Protein AF-F3GLL0-F1 (afdb_monomer)

Structure (mmCIF, N/CA/C/O backbone):
data_AF-F3GLL0-F1
#
_entry.id   AF-F3GLL0-F1
#
loop_
_atom_site.group_PDB
_atom_site.id
_atom_site.type_symbol
_atom_site.label_atom_id
_atom_site.label_alt_id
_atom_site.label_comp_id
_atom_site.label_asym_id
_atom_site.label_entity_id
_atom_site.label_seq_id
_atom_site.pdbx_PDB_ins_code
_atom_site.Cartn_x
_atom_site.Cartn_y
_atom_site.Cartn_z
_atom_site.occupancy
_atom_site.B_iso_or_equiv
_atom_site.auth_seq_id
_atom_site.auth_comp_id
_atom_site.auth_asym_id
_atom_site.auth_atom_id
_atom_site.pdbx_PDB_model_num
ATOM 1 N N . SER A 1 1 ? 8.163 -0.106 11.223 1.00 57.72 1 SER A N 1
ATOM 2 C CA . SER A 1 1 ? 9.362 -0.891 11.585 1.00 57.72 1 SER A CA 1
ATOM 3 C C . SER A 1 1 ? 9.852 -1.603 10.341 1.00 57.72 1 SER A C 1
ATOM 5 O O . SER A 1 1 ? 9.006 -2.044 9.570 1.00 57.72 1 SER A O 1
ATOM 7 N N . ASN A 1 2 ? 11.165 -1.677 10.124 1.00 62.41 2 ASN A N 1
ATOM 8 C CA . ASN A 1 2 ? 11.743 -2.373 8.966 1.00 62.41 2 ASN A CA 1
ATOM 9 C C . ASN A 1 2 ? 11.983 -3.863 9.236 1.00 62.41 2 ASN A C 1
ATOM 11 O O . ASN A 1 2 ? 12.441 -4.562 8.347 1.00 62.41 2 ASN A O 1
ATOM 15 N N . GLU A 1 3 ? 11.642 -4.343 10.434 1.00 67.06 3 GLU A N 1
ATOM 16 C CA . GLU A 1 3 ? 11.934 -5.705 10.877 1.00 67.06 3 GLU A CA 1
ATOM 17 C C . GLU A 1 3 ? 10.709 -6.362 11.536 1.00 67.06 3 GLU A C 1
ATOM 19 O O . GLU A 1 3 ? 9.821 -5.690 12.092 1.00 67.06 3 GLU A O 1
ATOM 24 N N . GLY A 1 4 ? 10.667 -7.696 11.466 1.00 79.31 4 GLY A N 1
ATOM 25 C CA . GLY A 1 4 ? 9.673 -8.550 12.114 1.00 79.31 4 GLY A CA 1
ATOM 26 C C . GLY A 1 4 ? 8.225 -8.231 11.724 1.00 79.31 4 GLY A C 1
ATOM 27 O O . GLY A 1 4 ? 7.906 -7.921 10.576 1.00 79.31 4 GLY A O 1
ATOM 28 N N . ARG A 1 5 ? 7.311 -8.267 12.705 1.00 83.50 5 ARG A N 1
ATOM 29 C CA . ARG A 1 5 ? 5.864 -8.058 12.473 1.00 83.50 5 ARG A CA 1
ATOM 30 C C . ARG A 1 5 ? 5.537 -6.714 11.815 1.00 83.50 5 ARG A C 1
ATOM 32 O O . ARG A 1 5 ? 4.597 -6.625 11.029 1.00 83.50 5 ARG A O 1
ATOM 39 N N . GLY A 1 6 ? 6.309 -5.670 12.115 1.00 83.56 6 GLY A N 1
ATOM 40 C CA . GLY A 1 6 ? 6.075 -4.349 11.534 1.00 83.56 6 GLY A CA 1
ATOM 41 C C . GLY A 1 6 ? 6.445 -4.271 10.051 1.00 83.56 6 GLY A C 1
ATOM 42 O O . GLY A 1 6 ? 5.805 -3.521 9.315 1.00 83.56 6 GLY A O 1
ATOM 43 N N . TYR A 1 7 ? 7.412 -5.076 9.601 1.00 81.56 7 TYR A N 1
ATOM 44 C CA . TYR A 1 7 ? 7.740 -5.190 8.182 1.00 81.56 7 TYR A CA 1
ATOM 45 C C . TYR A 1 7 ? 6.614 -5.884 7.406 1.00 81.56 7 TYR A C 1
ATOM 47 O O . TYR A 1 7 ? 6.174 -5.382 6.371 1.00 81.56 7 TYR A O 1
ATOM 55 N N . VAL A 1 8 ? 6.071 -6.980 7.950 1.00 86.31 8 VAL A N 1
ATOM 56 C CA . VAL A 1 8 ? 4.912 -7.682 7.367 1.00 86.31 8 VAL A CA 1
ATOM 57 C C . VAL A 1 8 ? 3.724 -6.735 7.197 1.00 86.31 8 VAL A C 1
ATOM 59 O O . VAL A 1 8 ? 3.159 -6.650 6.107 1.00 86.31 8 VAL A O 1
ATOM 62 N N . LEU A 1 9 ? 3.389 -5.967 8.239 1.00 87.81 9 LEU A N 1
ATOM 63 C CA . LEU A 1 9 ? 2.293 -4.999 8.179 1.00 87.81 9 LEU A CA 1
ATOM 64 C C . LEU A 1 9 ? 2.519 -3.961 7.071 1.00 87.81 9 LEU A C 1
ATOM 66 O O . LEU A 1 9 ? 1.627 -3.712 6.261 1.00 87.81 9 LEU A O 1
ATOM 70 N N . ARG A 1 10 ? 3.733 -3.406 6.976 1.00 88.88 10 ARG A N 1
ATOM 71 C CA . ARG A 1 10 ? 4.081 -2.438 5.931 1.00 88.88 10 ARG A CA 1
ATOM 72 C C . ARG A 1 10 ? 3.939 -3.021 4.523 1.00 88.88 10 ARG A C 1
ATOM 74 O O . ARG A 1 10 ? 3.447 -2.318 3.642 1.00 88.88 10 ARG A O 1
ATOM 81 N N . ARG A 1 11 ? 4.326 -4.282 4.296 1.00 89.62 11 ARG A N 1
ATOM 82 C CA . ARG A 1 11 ? 4.152 -4.946 2.990 1.00 89.62 11 ARG A CA 1
ATOM 83 C C . ARG A 1 11 ? 2.683 -5.014 2.579 1.00 89.62 11 ARG A C 1
ATOM 85 O O . ARG A 1 11 ? 2.347 -4.644 1.456 1.00 89.62 11 ARG A O 1
ATOM 92 N N . ILE A 1 12 ? 1.807 -5.410 3.503 1.00 90.69 12 ILE A N 1
ATOM 93 C CA . ILE A 1 12 ? 0.358 -5.489 3.261 1.00 90.69 12 ILE A CA 1
ATOM 94 C C . ILE A 1 12 ? -0.207 -4.103 2.927 1.00 90.69 12 ILE A C 1
ATOM 96 O O . ILE A 1 12 ? -0.904 -3.958 1.921 1.00 90.69 12 ILE A O 1
ATOM 100 N N . ILE A 1 13 ? 0.151 -3.078 3.710 1.00 91.44 13 ILE A N 1
ATOM 101 C CA . ILE A 1 13 ? -0.287 -1.692 3.479 1.00 91.44 13 ILE A CA 1
ATOM 102 C C . ILE A 1 13 ? 0.148 -1.214 2.089 1.00 91.44 13 ILE A C 1
ATOM 104 O O . ILE A 1 13 ? -0.675 -0.726 1.317 1.00 91.44 13 ILE A O 1
ATOM 108 N N . ARG A 1 14 ? 1.426 -1.389 1.727 1.00 91.38 14 ARG A N 1
ATOM 109 C CA . ARG A 1 14 ? 1.959 -0.933 0.431 1.00 91.38 14 ARG A CA 1
ATOM 110 C C . ARG A 1 14 ? 1.315 -1.656 -0.751 1.00 91.38 14 ARG A C 1
ATOM 112 O O . ARG A 1 14 ? 1.023 -1.015 -1.761 1.00 91.38 14 ARG A O 1
ATOM 119 N N . ARG A 1 15 ? 1.019 -2.955 -0.622 1.00 91.50 15 ARG A N 1
ATOM 120 C CA . ARG A 1 15 ? 0.250 -3.703 -1.632 1.00 91.50 15 ARG A CA 1
ATOM 121 C C . ARG A 1 15 ? -1.162 -3.148 -1.786 1.00 91.50 15 ARG A C 1
ATOM 123 O O . ARG A 1 15 ? -1.573 -2.886 -2.915 1.00 91.50 15 ARG A O 1
ATOM 130 N N . ALA A 1 16 ? -1.870 -2.897 -0.685 1.00 91.75 16 ALA A N 1
ATOM 131 C CA . ALA A 1 16 ? -3.196 -2.282 -0.728 1.00 91.75 16 ALA A CA 1
ATOM 132 C C . ALA A 1 16 ? -3.163 -0.899 -1.406 1.00 91.75 16 ALA A C 1
ATOM 134 O O . ALA A 1 16 ? -3.950 -0.646 -2.319 1.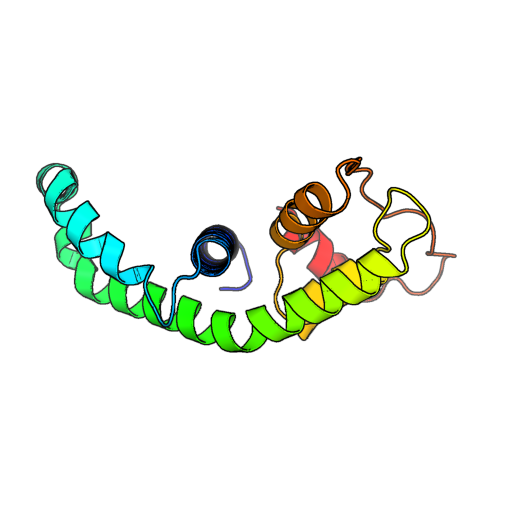00 91.75 16 ALA A O 1
ATOM 135 N N . CYS A 1 17 ? -2.191 -0.053 -1.048 1.00 90.88 17 CYS A N 1
ATOM 136 C CA . CYS A 1 17 ? -1.985 1.265 -1.660 1.00 90.88 17 CYS A CA 1
ATOM 137 C C . CYS A 1 17 ? -1.755 1.162 -3.175 1.00 90.88 17 CYS A C 1
ATOM 139 O O . CYS A 1 17 ? -2.385 1.876 -3.955 1.00 90.88 17 CYS A O 1
ATOM 141 N N . ARG A 1 18 ? -0.904 0.225 -3.614 1.00 89.0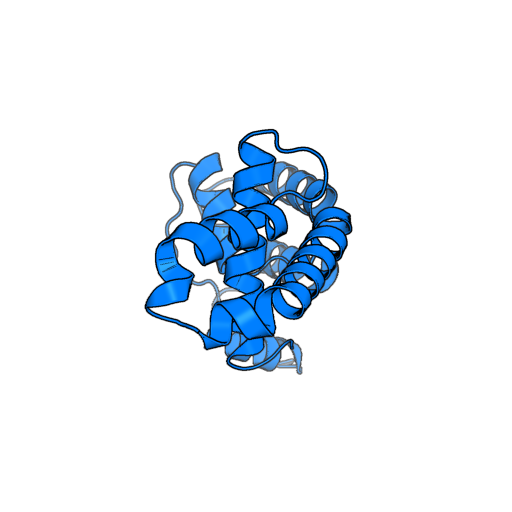6 18 ARG A N 1
ATOM 142 C CA . ARG A 1 18 ? -0.656 -0.034 -5.038 1.00 89.06 18 ARG A CA 1
ATOM 143 C C . ARG A 1 18 ? -1.921 -0.479 -5.772 1.00 89.06 18 ARG A C 1
ATOM 145 O O . ARG A 1 18 ? -2.160 -0.035 -6.892 1.00 89.06 18 ARG A O 1
ATOM 152 N N . HIS A 1 19 ? -2.731 -1.347 -5.168 1.00 90.56 19 HIS A N 1
ATOM 153 C CA . HIS A 1 19 ? -3.997 -1.765 -5.772 1.00 90.56 19 HIS A CA 1
ATOM 154 C C . HIS A 1 19 ? -4.986 -0.604 -5.896 1.00 90.56 19 HIS A C 1
ATOM 156 O O . HIS A 1 19 ? -5.605 -0.465 -6.949 1.00 90.56 19 HIS A O 1
ATOM 162 N N . GLY A 1 20 ? -5.091 0.264 -4.888 1.00 90.25 20 GLY A N 1
ATOM 163 C CA . GLY A 1 20 ? -5.914 1.469 -4.998 1.00 90.25 20 GLY A CA 1
ATOM 164 C C . GLY A 1 20 ? -5.418 2.424 -6.081 1.00 90.25 20 GLY A C 1
ATOM 165 O O . GLY A 1 20 ? -6.218 2.887 -6.890 1.00 90.25 20 GLY A O 1
ATOM 166 N N . ASN A 1 21 ? -4.103 2.648 -6.177 1.00 87.31 21 ASN A N 1
ATOM 167 C CA . ASN A 1 21 ? -3.518 3.454 -7.251 1.00 87.31 21 ASN A CA 1
ATOM 168 C C . ASN A 1 21 ? -3.853 2.885 -8.642 1.00 87.31 21 ASN A C 1
ATOM 170 O O . ASN A 1 21 ? -4.299 3.628 -9.514 1.00 87.31 21 ASN A O 1
ATOM 174 N N . LYS A 1 22 ? -3.757 1.561 -8.821 1.00 86.69 22 LYS A N 1
ATOM 175 C CA . LYS A 1 22 ? -4.166 0.873 -10.057 1.00 86.69 22 LYS A CA 1
ATOM 176 C C . LYS A 1 22 ? -5.649 1.083 -10.399 1.00 86.69 22 LYS A C 1
ATOM 178 O O . LYS A 1 22 ? -5.996 1.142 -11.574 1.00 86.69 22 LYS A O 1
ATOM 183 N N . LEU A 1 23 ? -6.517 1.193 -9.394 1.00 90.50 23 LEU A N 1
ATOM 184 C CA . LEU A 1 23 ? -7.946 1.488 -9.567 1.00 90.50 23 LEU A CA 1
ATOM 185 C C . LEU A 1 23 ? -8.233 2.982 -9.808 1.00 90.50 23 LEU A C 1
ATOM 187 O O . LEU A 1 23 ? -9.390 3.358 -9.982 1.00 90.50 23 LEU A O 1
ATOM 191 N N . GLY A 1 24 ? -7.207 3.837 -9.828 1.00 87.19 24 GLY A N 1
ATOM 192 C CA . GLY A 1 24 ? -7.348 5.278 -10.027 1.00 87.19 24 GLY A CA 1
ATOM 193 C C . GLY A 1 24 ? -7.674 6.061 -8.753 1.00 87.19 24 GLY A C 1
ATOM 194 O O . GLY A 1 24 ? -8.127 7.203 -8.850 1.00 87.19 24 GLY A O 1
ATOM 195 N N . ALA A 1 25 ? -7.456 5.480 -7.566 1.00 87.50 25 ALA A N 1
ATOM 196 C CA . ALA A 1 25 ? -7.615 6.199 -6.306 1.00 87.50 25 ALA A CA 1
ATOM 197 C C . ALA A 1 25 ? -6.664 7.407 -6.249 1.00 87.50 25 ALA A C 1
ATOM 199 O O . ALA A 1 25 ? -5.482 7.308 -6.588 1.00 87.50 25 ALA A O 1
ATOM 200 N N . LYS A 1 26 ? -7.195 8.555 -5.817 1.00 81.06 26 LYS A N 1
ATOM 201 C CA . LYS A 1 26 ? -6.451 9.810 -5.672 1.00 81.06 26 LYS A CA 1
ATOM 202 C C . LYS A 1 26 ? -6.396 10.209 -4.204 1.00 81.06 26 LYS A C 1
ATOM 204 O O . LYS A 1 26 ? -7.424 10.218 -3.533 1.00 81.06 26 LYS A O 1
ATOM 209 N N . GLY A 1 27 ? -5.212 10.608 -3.746 1.00 83.56 27 GLY A N 1
ATOM 210 C CA . GLY A 1 27 ? -4.981 10.941 -2.342 1.00 83.56 27 GLY A CA 1
ATOM 211 C C . GLY A 1 27 ? -5.051 9.718 -1.424 1.00 83.56 27 GLY A C 1
ATOM 212 O O . GLY A 1 27 ? -5.057 8.580 -1.889 1.00 83.56 27 GLY A O 1
ATOM 213 N N . SER A 1 28 ? -5.083 9.973 -0.117 1.00 90.12 28 SER A N 1
ATOM 214 C CA . SER A 1 28 ? -5.105 8.929 0.909 1.00 90.12 28 SER A CA 1
ATOM 215 C C . SER A 1 28 ? -6.511 8.336 1.047 1.00 90.12 28 SER A C 1
ATOM 217 O O . SER A 1 28 ? -7.456 9.043 1.412 1.00 90.12 28 SER A O 1
ATOM 219 N N . PHE A 1 29 ? -6.654 7.045 0.765 1.00 92.31 29 PHE A N 1
ATOM 220 C CA . PHE A 1 29 ? -7.930 6.327 0.779 1.00 92.31 29 PHE A CA 1
ATOM 221 C C . PHE A 1 29 ? -7.926 5.160 1.769 1.00 92.31 29 PHE A C 1
ATOM 223 O O . PHE A 1 29 ? -8.976 4.814 2.310 1.00 92.31 29 PHE A O 1
ATOM 230 N N . PHE A 1 30 ? -6.769 4.546 2.027 1.00 92.75 30 PHE A N 1
ATOM 231 C CA . PHE A 1 30 ? -6.712 3.264 2.724 1.00 92.75 30 PHE A CA 1
ATOM 232 C C . PHE A 1 30 ? -7.184 3.373 4.177 1.00 92.75 30 PHE A C 1
ATOM 234 O O . PHE A 1 30 ? -7.919 2.513 4.662 1.00 92.75 30 PHE A O 1
ATOM 241 N N . TYR A 1 31 ? -6.846 4.475 4.852 1.00 94.38 31 TYR A N 1
ATOM 242 C CA . TYR A 1 31 ? -7.294 4.724 6.224 1.00 94.38 31 TYR A CA 1
ATOM 243 C C . TYR A 1 31 ? -8.823 4.872 6.352 1.00 94.38 31 TYR A C 1
ATOM 245 O O . TYR A 1 31 ? -9.369 4.606 7.417 1.00 94.38 31 TYR A O 1
ATOM 253 N N . GLN A 1 32 ? -9.531 5.254 5.282 1.00 92.69 32 GLN A N 1
ATOM 254 C CA . GLN A 1 32 ? -10.985 5.465 5.319 1.00 92.69 32 GLN A CA 1
ATOM 255 C C . GLN A 1 32 ? -11.753 4.144 5.484 1.00 92.69 32 GLN A C 1
ATOM 257 O O . GLN A 1 32 ? -12.872 4.132 5.993 1.00 92.69 32 GLN A O 1
ATOM 262 N N . ILE A 1 33 ? -11.134 3.019 5.110 1.00 93.19 33 ILE A N 1
ATOM 263 C CA . ILE A 1 33 ? -11.709 1.676 5.266 1.00 93.19 33 ILE A CA 1
ATOM 264 C C . ILE A 1 33 ? -11.837 1.298 6.749 1.00 93.19 33 ILE A C 1
ATOM 266 O O . ILE A 1 33 ? -12.715 0.513 7.103 1.00 93.19 33 ILE A O 1
ATOM 270 N N . VAL A 1 34 ? -11.013 1.875 7.633 1.00 95.31 34 VAL A N 1
ATOM 271 C CA . VAL A 1 34 ? -11.029 1.558 9.070 1.00 95.31 34 VAL A CA 1
ATOM 272 C C . VAL A 1 34 ? -12.393 1.860 9.684 1.00 95.31 34 VAL A C 1
ATOM 274 O O . VAL A 1 34 ? -12.896 1.047 10.452 1.00 95.31 34 VAL A O 1
ATOM 277 N N . ALA A 1 35 ? -13.032 2.968 9.301 1.00 95.06 35 ALA A N 1
ATOM 278 C CA . ALA A 1 35 ? -14.357 3.320 9.802 1.00 95.06 35 ALA A CA 1
ATOM 279 C C . ALA A 1 35 ? -15.420 2.274 9.418 1.00 95.06 35 ALA A C 1
ATOM 281 O O . ALA A 1 35 ? -16.224 1.874 10.258 1.00 95.06 35 ALA A O 1
ATOM 282 N N . ALA A 1 36 ? -15.392 1.782 8.174 1.00 95.69 36 ALA A N 1
ATOM 283 C CA . ALA A 1 36 ? -16.292 0.718 7.726 1.00 95.69 36 ALA A CA 1
ATOM 284 C C . ALA A 1 36 ? -16.007 -0.610 8.448 1.00 95.69 36 ALA A C 1
ATOM 286 O O . ALA A 1 36 ? -16.934 -1.306 8.856 1.00 95.69 36 ALA A O 1
ATOM 287 N N . LEU A 1 37 ? -14.728 -0.933 8.664 1.00 95.19 37 LEU A N 1
ATOM 288 C CA . LEU A 1 37 ? -14.314 -2.127 9.399 1.00 95.19 37 LEU A CA 1
ATOM 289 C C . LEU A 1 37 ? -14.783 -2.090 10.861 1.00 95.19 37 LEU A C 1
ATOM 291 O O . LEU A 1 37 ? -15.279 -3.088 11.374 1.00 95.19 37 LEU A O 1
ATOM 295 N N . VAL A 1 38 ? -14.656 -0.938 11.522 1.00 96.56 38 VAL A N 1
ATOM 296 C CA . VAL A 1 38 ? -15.148 -0.716 12.889 1.00 96.56 38 VAL A CA 1
ATOM 297 C C . VAL A 1 38 ? -16.666 -0.862 12.956 1.00 96.56 38 VAL A C 1
ATOM 299 O O . VAL A 1 38 ? -17.167 -1.476 13.894 1.00 96.56 38 VAL A O 1
ATOM 302 N N . ALA A 1 39 ? -17.397 -0.335 11.972 1.00 96.62 39 ALA A N 1
ATOM 303 C CA . ALA A 1 39 ? -18.853 -0.437 11.942 1.00 96.62 39 ALA A CA 1
ATOM 304 C C . ALA A 1 39 ? -19.332 -1.895 11.837 1.00 96.62 39 ALA A C 1
ATOM 306 O O . ALA A 1 39 ? -20.279 -2.274 12.521 1.00 96.62 39 ALA A O 1
ATOM 307 N N . GLU A 1 40 ? -18.653 -2.709 11.027 1.00 97.19 40 GLU A N 1
ATOM 308 C CA . GLU A 1 40 ? -19.022 -4.111 10.805 1.00 97.19 40 GLU A CA 1
ATOM 309 C C . GLU A 1 40 ? -18.537 -5.037 11.932 1.00 97.19 40 GLU A C 1
ATOM 311 O O . GLU A 1 40 ? -19.248 -5.944 12.359 1.00 97.19 40 GLU A O 1
ATOM 316 N N . MET A 1 41 ? -17.316 -4.820 12.434 1.00 95.75 41 MET A N 1
ATOM 317 C CA . MET A 1 41 ? -16.631 -5.771 13.320 1.00 95.75 41 MET A CA 1
ATOM 318 C C . MET A 1 41 ? -16.438 -5.274 14.758 1.00 95.75 41 MET A C 1
ATOM 320 O O . MET A 1 41 ? -16.029 -6.050 15.621 1.00 95.75 41 MET A O 1
ATOM 324 N N . GLY A 1 42 ? -16.727 -4.006 15.057 1.00 94.75 42 GLY A N 1
ATOM 325 C CA . GLY A 1 42 ? -16.400 -3.386 16.346 1.00 94.75 42 GLY A CA 1
ATOM 326 C C . GLY A 1 42 ? -17.093 -4.017 17.556 1.00 94.75 42 GLY A C 1
ATOM 327 O O . GLY A 1 42 ? -16.558 -3.960 18.661 1.00 94.75 42 GLY A O 1
ATOM 328 N N . SER A 1 43 ? -18.242 -4.670 17.360 1.00 95.00 43 SER A N 1
ATOM 329 C CA . SER A 1 43 ? -18.933 -5.419 18.417 1.00 95.00 43 SER A CA 1
ATOM 330 C C . SER A 1 43 ? -18.158 -6.665 18.859 1.00 95.00 43 SER A C 1
ATOM 332 O O . SER A 1 43 ? -18.131 -6.978 20.048 1.00 95.00 43 SER A O 1
ATOM 334 N N . ALA A 1 44 ? -17.508 -7.352 17.916 1.00 97.25 44 ALA A N 1
ATOM 335 C CA . ALA A 1 44 ? -16.690 -8.534 18.174 1.00 97.25 44 ALA A CA 1
ATOM 336 C C . ALA A 1 44 ? -15.257 -8.180 18.606 1.00 97.25 44 ALA A C 1
ATOM 338 O O . ALA A 1 44 ? -14.626 -8.971 19.303 1.00 97.25 44 ALA A O 1
ATOM 339 N N . PHE A 1 45 ? -14.764 -6.995 18.225 1.00 95.31 45 PHE A N 1
ATOM 340 C CA . PHE A 1 45 ? -13.403 -6.526 18.506 1.00 95.31 45 PHE A CA 1
ATOM 341 C C . PHE A 1 45 ? -13.413 -5.111 19.120 1.00 95.31 45 PHE A C 1
ATOM 343 O O . PHE A 1 45 ? -13.127 -4.129 18.426 1.00 95.31 45 PHE A O 1
ATOM 350 N N . PRO A 1 46 ? -13.740 -4.956 20.417 1.00 95.12 46 PRO A N 1
ATOM 351 C CA . PRO A 1 46 ? -13.808 -3.647 21.077 1.00 95.12 46 PRO A CA 1
ATOM 352 C C . PRO A 1 46 ? -12.488 -2.861 21.052 1.00 95.12 46 PRO A C 1
ATOM 354 O O . PRO A 1 46 ? -12.488 -1.628 21.035 1.00 95.12 46 PRO A O 1
ATOM 357 N N . GLU A 1 47 ? -11.351 -3.554 21.027 1.00 95.00 47 GLU A N 1
ATOM 358 C CA . GLU A 1 47 ? -10.020 -2.964 20.897 1.00 95.00 47 GLU A CA 1
ATOM 359 C C . GLU A 1 47 ? -9.834 -2.227 19.565 1.00 95.00 47 GLU A C 1
ATOM 361 O O . GLU A 1 47 ? -9.142 -1.207 19.524 1.00 95.00 47 GLU A O 1
ATOM 366 N N . LEU A 1 48 ? -10.497 -2.684 18.496 1.00 94.00 48 LEU A N 1
ATOM 367 C CA . LEU A 1 48 ? -10.477 -2.021 17.195 1.00 94.00 48 LEU A CA 1
ATOM 368 C C . LEU A 1 48 ? -11.141 -0.643 17.287 1.00 94.00 48 LEU A C 1
ATOM 370 O O . LEU A 1 48 ? -10.610 0.333 16.760 1.00 94.00 48 LEU A O 1
ATOM 374 N N . VAL A 1 49 ? -12.258 -0.554 18.015 1.00 96.12 49 VAL A N 1
ATOM 375 C CA . VAL A 1 49 ? -12.976 0.705 18.260 1.00 96.12 49 VAL A CA 1
ATOM 376 C C . VAL A 1 49 ? -12.108 1.663 19.076 1.00 96.12 49 VAL A C 1
ATOM 378 O O . VAL A 1 49 ? -11.946 2.827 18.717 1.00 96.12 49 VAL A O 1
ATOM 381 N N . GLN A 1 50 ? -11.485 1.166 20.148 1.00 96.75 50 GLN A N 1
ATOM 382 C CA . GLN A 1 50 ? -10.627 1.975 21.022 1.00 96.75 50 GLN A CA 1
ATOM 383 C C . GLN A 1 50 ? -9.385 2.513 20.298 1.00 96.75 50 GLN A C 1
ATOM 385 O O . GLN A 1 50 ? -8.922 3.615 20.592 1.00 96.75 50 GLN A O 1
ATOM 390 N N . GLN A 1 51 ? -8.837 1.740 19.358 1.00 96.75 51 GLN A N 1
ATOM 391 C CA . GLN A 1 51 ? -7.617 2.085 18.628 1.00 96.75 51 GLN A CA 1
ATOM 392 C C . GLN A 1 51 ? -7.875 2.724 17.258 1.00 96.75 51 GLN A C 1
ATOM 394 O O . GLN A 1 51 ? -6.906 3.076 16.583 1.00 96.75 51 GLN A O 1
ATOM 399 N N . GLN A 1 52 ? -9.132 2.932 16.850 1.00 96.31 52 GLN A N 1
ATOM 400 C CA . GLN A 1 52 ? -9.496 3.432 15.519 1.00 96.31 52 GLN A CA 1
ATOM 401 C C . GLN A 1 52 ? -8.676 4.664 15.112 1.00 96.31 52 GLN A C 1
ATOM 403 O O . GLN A 1 52 ? -7.959 4.629 14.114 1.00 96.31 52 GLN A O 1
ATOM 408 N N . SER A 1 53 ? -8.689 5.720 15.931 1.00 96.75 53 SER A N 1
ATOM 409 C CA . SER A 1 53 ? -7.970 6.969 15.641 1.00 96.75 53 SER A CA 1
ATOM 410 C C . SER A 1 53 ? -6.453 6.782 15.529 1.00 96.75 53 SER A C 1
ATO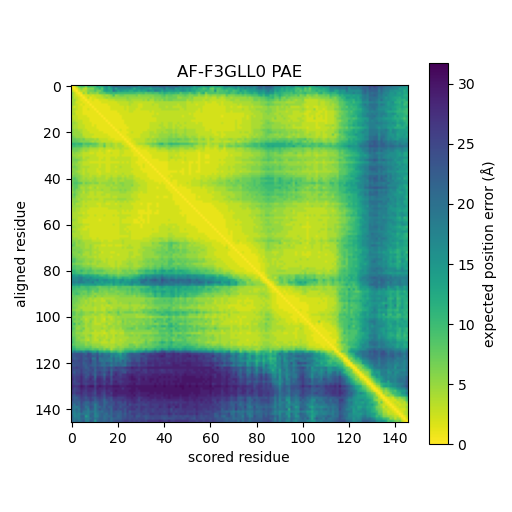M 412 O O . SER A 1 53 ? -5.770 7.546 14.844 1.00 96.75 53 SER A O 1
ATOM 414 N N . HIS A 1 54 ? -5.887 5.797 16.234 1.00 96.12 54 HIS A N 1
ATOM 415 C CA . HIS A 1 54 ? -4.473 5.457 16.110 1.00 96.12 54 HIS A CA 1
ATOM 416 C C . HIS A 1 54 ? -4.195 4.722 14.798 1.00 96.12 54 HIS A C 1
ATOM 418 O O . HIS A 1 54 ? -3.289 5.121 14.066 1.00 96.12 54 HIS A O 1
ATOM 424 N N . ILE A 1 55 ? -5.004 3.711 14.478 1.00 94.94 55 ILE A N 1
ATOM 425 C CA . ILE A 1 55 ? -4.888 2.911 13.254 1.00 94.94 55 ILE A CA 1
ATOM 426 C C . ILE A 1 55 ? -5.039 3.805 12.020 1.00 94.94 55 ILE A C 1
ATOM 428 O O . ILE A 1 55 ? -4.180 3.769 11.141 1.00 94.94 55 ILE A O 1
ATOM 432 N N . GLU A 1 56 ? -6.059 4.664 11.979 1.00 96.69 56 GLU A N 1
ATOM 433 C CA . GLU A 1 56 ? -6.285 5.605 10.876 1.00 96.69 56 GLU A CA 1
ATOM 434 C C . GLU A 1 56 ? -5.074 6.515 10.646 1.00 96.69 56 GLU A C 1
ATOM 436 O O . GLU A 1 56 ? -4.618 6.677 9.514 1.00 96.69 5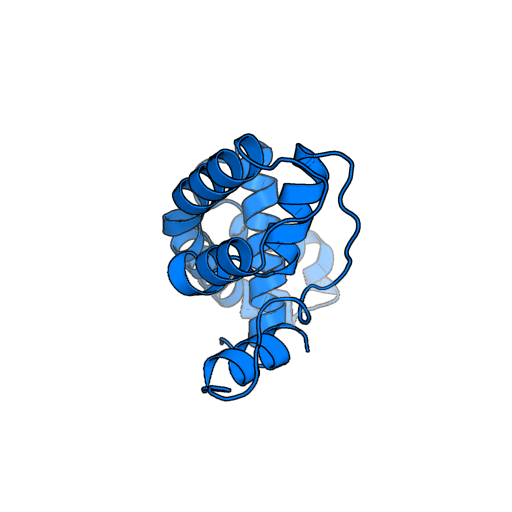6 GLU A O 1
ATOM 441 N N . ARG A 1 57 ? -4.498 7.066 11.723 1.00 96.19 57 ARG A N 1
ATOM 442 C CA . ARG A 1 57 ? -3.314 7.931 11.642 1.00 96.19 57 ARG A CA 1
ATOM 443 C C . ARG A 1 57 ? -2.096 7.186 11.100 1.00 96.19 57 ARG A C 1
ATOM 445 O O . ARG A 1 57 ? -1.382 7.729 10.260 1.00 96.19 57 ARG A O 1
ATOM 452 N N . VAL A 1 58 ? -1.852 5.967 11.583 1.00 93.56 58 VAL A N 1
ATOM 453 C CA . VAL A 1 58 ? -0.716 5.143 11.144 1.00 93.56 58 VAL A CA 1
ATOM 454 C C . VAL A 1 58 ? -0.867 4.755 9.676 1.00 93.56 58 VAL A C 1
ATOM 456 O O . VAL A 1 58 ? 0.080 4.923 8.908 1.00 93.56 58 VAL A O 1
ATOM 459 N N . LEU A 1 59 ? -2.054 4.295 9.267 1.00 94.62 59 LEU A N 1
ATOM 460 C CA . LEU A 1 59 ? -2.326 3.929 7.877 1.00 94.62 59 LEU A CA 1
ATOM 461 C C . LEU A 1 59 ? -2.176 5.125 6.943 1.00 94.62 59 LEU A C 1
ATOM 463 O O . LEU A 1 59 ? -1.493 5.012 5.929 1.00 94.62 59 LEU A O 1
ATOM 467 N N . LYS A 1 60 ? -2.746 6.275 7.315 1.00 95.12 60 LYS A N 1
ATOM 468 C CA . LYS A 1 60 ? -2.631 7.506 6.532 1.00 95.12 60 LYS A CA 1
ATOM 469 C C . LYS A 1 60 ? -1.173 7.941 6.375 1.00 95.12 60 LYS A C 1
ATOM 471 O O . LYS A 1 60 ? -0.757 8.267 5.270 1.00 95.12 60 LYS A O 1
ATOM 476 N N . GLY A 1 61 ? -0.388 7.904 7.453 1.00 93.81 61 GLY A N 1
ATOM 477 C CA . GLY A 1 61 ? 1.028 8.276 7.408 1.00 93.81 61 GLY A CA 1
ATOM 478 C C . GLY A 1 61 ? 1.866 7.354 6.517 1.00 93.81 61 GLY A C 1
ATOM 479 O O . GLY A 1 61 ? 2.660 7.837 5.710 1.00 93.81 61 GLY A O 1
ATOM 480 N N . GLU A 1 62 ? 1.678 6.035 6.619 1.00 91.81 62 GLU A N 1
ATOM 481 C CA . GLU A 1 62 ? 2.382 5.071 5.759 1.00 91.81 62 GLU A CA 1
ATOM 482 C C . GLU A 1 62 ? 1.941 5.182 4.288 1.00 91.81 62 GLU A C 1
ATOM 484 O O . GLU A 1 62 ? 2.782 5.097 3.392 1.00 91.81 62 GLU A O 1
ATOM 489 N N . GLU A 1 63 ? 0.653 5.424 4.027 1.00 92.62 63 GLU A N 1
ATOM 490 C CA . GLU A 1 63 ? 0.112 5.650 2.682 1.00 92.62 63 GLU A CA 1
ATOM 491 C C . GLU A 1 63 ? 0.701 6.916 2.043 1.00 92.62 63 GLU A C 1
ATOM 493 O O . GLU A 1 63 ? 1.235 6.854 0.937 1.00 92.62 63 GLU A O 1
ATOM 498 N N . GLU A 1 64 ? 0.696 8.044 2.756 1.00 92.31 64 GLU A N 1
ATOM 499 C CA . GLU A 1 64 ? 1.282 9.305 2.285 1.00 92.31 64 GLU A CA 1
ATOM 500 C C . GLU A 1 64 ? 2.792 9.191 2.065 1.00 92.31 64 GLU A C 1
ATOM 502 O O . GLU A 1 64 ? 3.332 9.737 1.099 1.00 92.31 64 GLU A O 1
ATOM 507 N N . GLN A 1 65 ? 3.495 8.475 2.946 1.00 90.50 65 GLN A N 1
ATOM 508 C CA . GLN A 1 65 ? 4.925 8.240 2.791 1.00 90.50 65 GLN A CA 1
ATOM 509 C C . GLN A 1 65 ? 5.218 7.385 1.556 1.00 90.50 65 GLN A C 1
ATOM 511 O O . GLN A 1 65 ? 6.166 7.680 0.828 1.00 90.50 65 GLN A O 1
ATOM 516 N N . PHE A 1 66 ? 4.422 6.345 1.311 1.00 89.94 66 PHE A N 1
ATOM 517 C CA . PHE A 1 66 ? 4.617 5.465 0.167 1.00 89.94 66 PHE A CA 1
ATOM 518 C C . PHE A 1 66 ? 4.191 6.113 -1.153 1.00 89.94 66 PHE A C 1
ATOM 520 O O . PHE A 1 66 ? 4.875 5.939 -2.159 1.00 89.94 66 PHE A O 1
ATOM 527 N N . ALA A 1 67 ? 3.129 6.921 -1.157 1.00 89.25 67 ALA A N 1
ATOM 528 C CA . ALA A 1 67 ? 2.664 7.633 -2.346 1.00 89.25 67 ALA A CA 1
ATOM 529 C C . ALA A 1 67 ? 3.766 8.501 -2.979 1.00 89.25 67 ALA A C 1
ATOM 531 O O . ALA A 1 67 ? 3.861 8.566 -4.203 1.00 89.25 67 ALA A O 1
ATOM 532 N N . LYS A 1 68 ? 4.651 9.093 -2.160 1.00 89.31 68 LYS A N 1
ATOM 533 C CA . LYS A 1 68 ? 5.800 9.896 -2.623 1.00 89.31 68 LYS A CA 1
ATOM 534 C C . LYS A 1 68 ? 6.770 9.119 -3.514 1.00 89.31 68 LYS A C 1
ATOM 536 O O . LYS A 1 68 ? 7.393 9.719 -4.382 1.00 89.31 68 LYS A O 1
ATOM 541 N N . THR A 1 69 ? 6.932 7.815 -3.286 1.00 89.44 69 THR A N 1
ATOM 542 C CA . THR A 1 69 ? 7.879 6.975 -4.038 1.00 89.44 69 THR A CA 1
ATOM 543 C C . THR A 1 69 ? 7.193 6.006 -4.993 1.00 89.44 69 THR A C 1
ATOM 545 O O . THR A 1 69 ? 7.849 5.490 -5.897 1.00 89.44 69 THR A O 1
ATOM 548 N N . LEU A 1 70 ? 5.888 5.771 -4.831 1.00 88.50 70 LEU A N 1
ATOM 549 C CA . LEU A 1 70 ? 5.113 4.824 -5.627 1.00 88.50 70 LEU A CA 1
ATOM 550 C C . LEU A 1 70 ? 5.129 5.179 -7.115 1.00 88.50 70 LEU A C 1
ATOM 552 O O . LEU A 1 70 ? 5.492 4.337 -7.927 1.00 88.50 70 LEU A O 1
ATOM 556 N N . GLU A 1 71 ? 4.784 6.415 -7.477 1.00 85.44 71 GLU A N 1
ATOM 557 C CA . GLU A 1 71 ? 4.689 6.819 -8.887 1.00 85.44 71 GLU A CA 1
ATOM 558 C C . GLU A 1 71 ? 6.043 6.707 -9.604 1.00 85.44 71 GLU A C 1
ATOM 560 O O . GLU A 1 71 ? 6.146 6.116 -10.680 1.00 85.44 71 GLU A O 1
ATOM 565 N N . GLN A 1 72 ? 7.110 7.200 -8.969 1.00 87.19 72 GLN A N 1
ATOM 566 C CA . GLN A 1 72 ? 8.458 7.110 -9.527 1.00 87.19 72 GLN A CA 1
ATOM 567 C C . GLN A 1 72 ? 8.947 5.656 -9.616 1.00 87.19 72 GLN A C 1
ATOM 569 O O . GLN A 1 72 ? 9.552 5.277 -10.620 1.00 87.19 72 GLN A O 1
ATOM 574 N N . GLY A 1 73 ? 8.666 4.838 -8.598 1.00 87.31 73 GLY A N 1
ATOM 575 C CA . GLY A 1 73 ? 9.025 3.422 -8.587 1.00 87.31 73 GLY A CA 1
ATOM 576 C C . GLY A 1 73 ? 8.297 2.620 -9.667 1.00 87.31 73 GLY A C 1
ATOM 577 O O . GLY A 1 73 ? 8.921 1.796 -10.331 1.00 87.31 73 GLY A O 1
ATOM 578 N N . LEU A 1 74 ? 7.011 2.905 -9.907 1.00 87.25 74 LEU A N 1
ATOM 579 C CA . LEU A 1 74 ? 6.238 2.290 -10.993 1.00 87.25 74 LEU A CA 1
ATOM 580 C C . LEU A 1 74 ? 6.812 2.654 -12.360 1.00 87.25 74 LEU A C 1
ATOM 582 O O . LEU A 1 74 ? 7.050 1.761 -13.167 1.00 87.25 74 LEU A O 1
ATOM 586 N N . LYS A 1 75 ? 7.120 3.935 -12.589 1.00 87.56 75 LYS A N 1
ATOM 587 C CA . LYS A 1 75 ? 7.704 4.393 -13.854 1.00 87.56 75 LYS A CA 1
ATOM 588 C C . LYS A 1 75 ? 9.035 3.703 -14.161 1.00 87.56 75 LYS A C 1
ATOM 590 O O . LYS A 1 75 ? 9.266 3.299 -15.294 1.00 87.56 75 LYS A O 1
ATOM 595 N N . ILE A 1 76 ? 9.904 3.561 -13.159 1.00 85.25 76 ILE A N 1
ATOM 596 C CA . ILE A 1 76 ? 11.201 2.888 -13.322 1.00 85.25 76 ILE A CA 1
ATOM 597 C C . ILE A 1 76 ? 11.007 1.404 -13.593 1.00 85.25 76 ILE A C 1
ATOM 599 O O . ILE A 1 7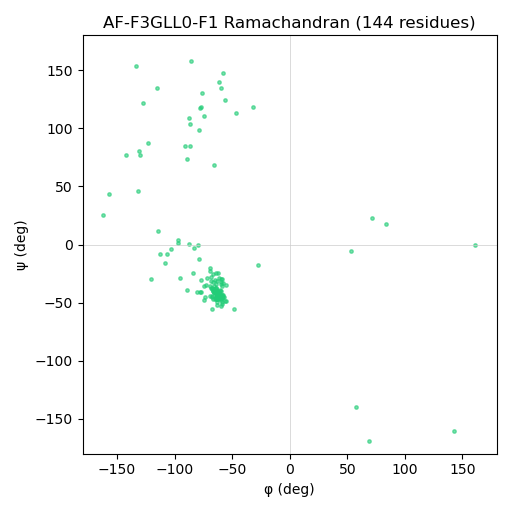6 ? 11.640 0.865 -14.492 1.00 85.25 76 ILE A O 1
ATOM 603 N N . LEU A 1 77 ? 10.110 0.754 -12.851 1.00 84.12 77 LEU A N 1
ATOM 604 C CA . LEU A 1 77 ? 9.815 -0.653 -13.073 1.00 84.12 77 LEU A CA 1
ATOM 605 C C . LEU A 1 77 ? 9.250 -0.887 -14.482 1.00 84.12 77 LEU A C 1
ATOM 607 O O . LEU A 1 77 ? 9.659 -1.832 -15.142 1.00 84.12 77 LEU A O 1
ATOM 611 N N . GLU A 1 78 ? 8.357 -0.029 -14.971 1.00 83.88 78 GLU A N 1
ATOM 612 C CA . GLU A 1 78 ? 7.827 -0.114 -16.336 1.00 83.88 78 GLU A CA 1
ATOM 613 C C . GLU A 1 78 ? 8.914 0.080 -17.400 1.00 83.88 78 GLU A C 1
ATOM 615 O O . GLU A 1 78 ? 8.947 -0.673 -18.371 1.00 83.88 78 GLU A O 1
ATOM 620 N N . GLN A 1 79 ? 9.821 1.042 -17.205 1.00 85.50 79 GLN A N 1
ATOM 621 C CA . GLN A 1 79 ? 10.958 1.274 -18.102 1.00 85.50 79 GLN A CA 1
ATOM 622 C C . GLN A 1 79 ? 11.904 0.067 -18.137 1.00 85.50 79 GLN A C 1
ATOM 624 O O . GLN A 1 79 ? 12.173 -0.473 -19.209 1.00 85.50 79 GLN A O 1
ATOM 629 N N . ASP A 1 80 ? 12.335 -0.410 -16.969 1.00 81.56 80 ASP A N 1
ATOM 630 C CA . ASP A 1 80 ? 13.256 -1.543 -16.853 1.00 81.56 80 ASP A CA 1
ATOM 631 C C . ASP A 1 80 ? 12.622 -2.849 -17.383 1.00 81.56 80 ASP A C 1
ATOM 633 O O . ASP A 1 80 ? 13.319 -3.719 -17.911 1.00 81.56 80 ASP A O 1
ATOM 637 N N . LEU A 1 81 ? 11.293 -2.997 -17.275 1.00 77.12 81 LEU A N 1
ATOM 638 C CA . LEU A 1 81 ? 10.554 -4.128 -17.846 1.00 77.12 81 LEU A CA 1
ATOM 639 C C . LEU A 1 81 ? 10.341 -4.012 -19.360 1.00 77.12 81 LEU A C 1
ATOM 641 O O . LEU A 1 81 ? 10.279 -5.046 -20.025 1.00 77.12 81 LEU A O 1
ATOM 645 N N . ALA A 1 82 ? 10.224 -2.804 -19.913 1.00 80.69 82 ALA A N 1
ATOM 646 C CA . ALA A 1 82 ? 10.067 -2.602 -21.355 1.00 80.69 82 ALA A CA 1
ATOM 647 C C . ALA A 1 82 ? 11.318 -3.042 -22.131 1.00 80.69 82 ALA A C 1
ATOM 649 O O . ALA A 1 82 ? 11.206 -3.638 -23.204 1.00 80.69 82 ALA A O 1
ATOM 650 N N . ASP A 1 83 ? 12.499 -2.822 -21.550 1.00 75.25 83 ASP A N 1
ATOM 651 C CA . ASP A 1 83 ? 13.787 -3.215 -22.131 1.00 75.25 83 ASP A CA 1
ATOM 652 C C . ASP A 1 83 ? 14.149 -4.690 -21.860 1.00 75.25 83 ASP A C 1
ATOM 654 O O . ASP A 1 83 ? 15.170 -5.205 -22.340 1.00 75.25 83 ASP A O 1
ATOM 658 N N . LEU A 1 84 ? 13.310 -5.409 -21.107 1.00 72.00 84 LEU A N 1
ATOM 659 C CA . LEU A 1 84 ? 13.591 -6.768 -20.676 1.00 72.00 84 LEU A CA 1
ATOM 660 C C . LEU A 1 84 ? 13.440 -7.778 -21.822 1.00 72.00 84 LEU A C 1
ATOM 662 O O . LEU A 1 84 ? 12.344 -8.152 -22.239 1.00 72.00 84 LEU A O 1
ATOM 666 N N . LYS A 1 85 ? 14.569 -8.333 -22.269 1.00 66.50 85 LYS A N 1
ATOM 667 C CA . LYS A 1 85 ? 14.594 -9.481 -23.186 1.00 66.50 85 LYS A CA 1
ATOM 668 C C . LYS A 1 85 ? 14.532 -10.790 -22.398 1.00 66.50 85 LYS A C 1
ATOM 670 O O . LYS A 1 85 ? 15.561 -11.393 -22.102 1.00 66.50 85 LYS A O 1
ATOM 675 N N . GLY A 1 86 ? 13.326 -11.234 -22.046 1.00 67.88 86 GLY A N 1
ATOM 676 C CA . GLY A 1 86 ? 13.100 -12.530 -21.398 1.00 67.88 86 GLY A CA 1
ATOM 677 C C . GLY A 1 86 ? 11.997 -12.508 -20.343 1.00 67.88 86 GLY A C 1
ATOM 678 O O . GLY A 1 86 ? 11.138 -11.636 -20.335 1.00 67.88 86 GLY A O 1
ATOM 679 N N . THR A 1 87 ? 12.015 -13.499 -19.451 1.00 67.56 87 THR A N 1
ATOM 680 C CA . THR A 1 87 ? 10.972 -13.712 -18.428 1.00 67.56 87 THR A CA 1
ATOM 681 C C . THR A 1 87 ? 11.477 -13.515 -16.995 1.00 67.56 87 THR A C 1
ATOM 683 O O . THR A 1 87 ? 10.823 -13.945 -16.047 1.00 67.56 87 THR A O 1
ATOM 686 N N . VAL A 1 88 ? 12.682 -12.962 -16.822 1.00 71.06 88 VAL A N 1
ATOM 687 C CA . VAL A 1 88 ? 13.369 -12.854 -15.526 1.00 71.06 88 VAL A CA 1
ATOM 688 C C . VAL A 1 88 ? 13.792 -11.412 -15.298 1.00 71.06 88 VAL A C 1
ATOM 690 O O . VAL A 1 88 ? 14.573 -10.882 -16.079 1.00 71.06 88 VAL A O 1
ATOM 693 N N . VAL A 1 89 ? 13.322 -10.812 -14.204 1.00 73.00 89 VAL A N 1
ATOM 694 C CA . VAL A 1 89 ? 13.738 -9.469 -13.779 1.00 73.00 89 VAL A CA 1
ATOM 695 C C . VAL A 1 89 ? 15.134 -9.541 -13.142 1.00 73.00 89 VAL A C 1
ATOM 697 O O . VAL A 1 89 ? 15.344 -10.385 -12.266 1.00 73.00 89 VAL A O 1
ATOM 700 N N . PRO A 1 90 ? 16.095 -8.688 -13.544 1.00 75.44 90 PRO A N 1
ATOM 701 C CA . PRO A 1 90 ? 17.422 -8.661 -12.943 1.00 75.44 90 PRO A CA 1
ATOM 702 C C . PRO A 1 90 ? 17.354 -8.312 -11.454 1.00 75.44 90 PRO A C 1
ATOM 704 O O . PRO A 1 90 ? 16.625 -7.406 -11.053 1.00 75.44 90 PRO A O 1
ATOM 707 N N . GLY A 1 91 ? 18.165 -8.983 -10.632 1.00 76.00 91 GLY A N 1
ATOM 708 C CA . GLY A 1 91 ? 18.233 -8.703 -9.192 1.00 76.00 91 GLY A CA 1
ATOM 709 C C . GLY A 1 91 ? 18.632 -7.257 -8.873 1.00 76.00 91 GLY A C 1
ATOM 710 O O . GLY A 1 91 ? 18.157 -6.700 -7.892 1.00 76.00 91 GLY A O 1
ATOM 711 N N . GLU A 1 92 ? 19.425 -6.621 -9.740 1.00 78.69 92 GLU A N 1
ATOM 712 C CA . GLU A 1 92 ? 19.816 -5.208 -9.627 1.00 78.69 92 GLU A CA 1
ATOM 713 C C . GLU A 1 92 ? 18.596 -4.264 -9.653 1.00 78.69 92 GLU A C 1
ATOM 715 O O . GLU A 1 92 ? 18.522 -3.327 -8.858 1.00 78.69 92 GLU A O 1
ATOM 720 N N . VAL A 1 93 ? 17.594 -4.555 -10.495 1.00 79.38 93 VAL A N 1
ATOM 721 C CA . VAL A 1 93 ? 16.335 -3.788 -10.575 1.00 79.38 93 VAL A CA 1
ATOM 722 C C . VAL A 1 93 ? 15.521 -3.968 -9.296 1.00 79.38 93 VAL A C 1
ATOM 724 O O . VAL A 1 93 ? 15.046 -2.997 -8.709 1.00 79.38 93 VAL A O 1
ATOM 727 N N . VAL A 1 94 ? 15.401 -5.212 -8.820 1.00 81.81 94 VAL A N 1
ATOM 728 C CA . VAL A 1 94 ? 14.672 -5.527 -7.582 1.00 81.81 94 VAL A CA 1
ATOM 729 C C . VAL A 1 94 ? 15.323 -4.844 -6.378 1.00 81.81 94 VAL A C 1
ATOM 731 O O . VAL A 1 94 ? 14.620 -4.250 -5.561 1.00 81.81 94 VAL A O 1
ATOM 734 N N . PHE A 1 95 ? 16.654 -4.873 -6.293 1.00 81.12 95 PHE A N 1
ATOM 735 C CA . PHE A 1 95 ? 17.406 -4.223 -5.224 1.00 81.12 95 PHE A CA 1
ATOM 736 C C . PHE A 1 95 ? 17.224 -2.704 -5.243 1.00 81.12 95 PHE A C 1
ATOM 738 O O . PHE A 1 95 ? 16.943 -2.114 -4.205 1.00 81.12 95 PHE A O 1
ATOM 745 N N . LYS A 1 96 ? 17.301 -2.070 -6.418 1.00 82.88 96 LYS A N 1
ATOM 746 C CA . LYS A 1 96 ? 17.057 -0.628 -6.575 1.00 82.88 96 LYS A CA 1
ATOM 747 C C . LYS A 1 96 ? 15.642 -0.238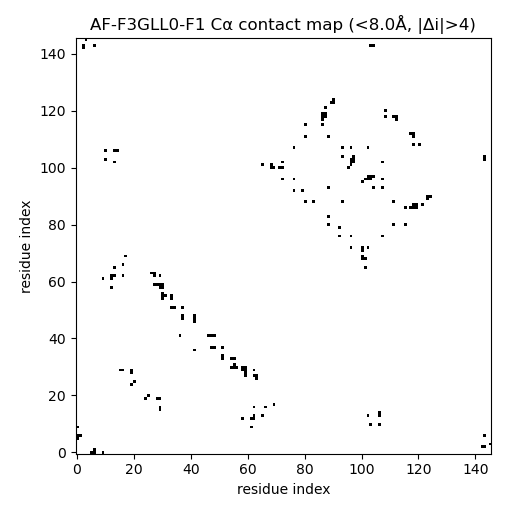 -6.137 1.00 82.88 96 LYS A C 1
ATOM 749 O O . LYS A 1 96 ? 15.462 0.744 -5.420 1.00 82.88 96 LYS A O 1
ATOM 754 N N . LEU A 1 97 ? 14.635 -1.014 -6.537 1.00 84.94 97 LEU A N 1
ATOM 755 C CA . LEU A 1 97 ? 13.243 -0.796 -6.137 1.00 84.94 97 LEU A CA 1
ATOM 756 C C . LEU A 1 97 ? 13.059 -0.933 -4.622 1.00 84.94 97 LEU A C 1
ATOM 758 O O . LEU A 1 97 ? 12.376 -0.105 -4.017 1.00 84.94 97 LEU A O 1
ATOM 762 N N . TYR A 1 98 ? 13.712 -1.912 -4.003 1.00 83.56 98 TYR A N 1
ATOM 763 C CA . TYR A 1 98 ? 13.694 -2.104 -2.557 1.00 83.56 98 TYR A CA 1
ATOM 764 C C . TYR A 1 98 ? 14.404 -0.979 -1.792 1.00 83.56 98 TYR A C 1
ATOM 766 O O . TYR A 1 98 ? 13.788 -0.349 -0.934 1.00 83.56 98 TYR A O 1
ATOM 774 N N . ASP A 1 99 ? 15.665 -0.701 -2.117 1.00 82.12 99 ASP A N 1
ATOM 775 C CA . ASP A 1 99 ? 16.529 0.215 -1.365 1.00 82.12 99 ASP A CA 1
ATOM 776 C C . ASP A 1 99 ? 16.145 1.686 -1.580 1.00 82.12 99 ASP A C 1
ATOM 778 O O . ASP A 1 99 ? 16.003 2.449 -0.626 1.00 82.12 99 ASP A O 1
ATOM 782 N N . THR A 1 100 ? 15.902 2.085 -2.831 1.00 82.44 100 THR A N 1
ATOM 783 C CA . THR A 1 100 ? 15.669 3.494 -3.184 1.00 82.44 100 THR A CA 1
ATOM 784 C C . THR A 1 100 ? 14.195 3.889 -3.102 1.00 82.44 100 THR A C 1
ATOM 786 O O . THR A 1 100 ? 13.870 4.988 -2.654 1.00 82.44 100 THR A O 1
ATOM 789 N N . TYR A 1 101 ? 13.283 3.009 -3.525 1.00 83.44 101 TYR A N 1
ATOM 790 C CA . TYR A 1 101 ? 11.849 3.327 -3.634 1.00 83.44 101 TYR A CA 1
ATOM 791 C C . TYR A 1 101 ? 11.001 2.661 -2.545 1.00 83.44 101 TYR A C 1
ATOM 793 O O . TYR A 1 101 ? 9.815 2.978 -2.385 1.00 83.44 101 TYR A O 1
ATOM 801 N N . GLY A 1 102 ? 11.603 1.766 -1.757 1.00 83.25 102 GLY A N 1
ATOM 802 C CA . GLY A 1 102 ? 10.945 1.045 -0.677 1.00 83.25 102 GLY A CA 1
ATOM 803 C C . GLY A 1 102 ? 9.953 -0.011 -1.162 1.00 83.25 102 GLY A C 1
ATOM 804 O O . GLY A 1 102 ? 9.013 -0.336 -0.436 1.00 83.25 102 GLY A O 1
ATOM 805 N N . PHE A 1 103 ? 10.083 -0.511 -2.387 1.00 84.75 103 PHE A N 1
ATOM 806 C CA . PHE A 1 103 ? 9.190 -1.536 -2.917 1.00 84.75 103 PHE A CA 1
ATOM 807 C C . PHE A 1 103 ? 9.569 -2.888 -2.312 1.00 84.75 103 PHE A C 1
ATOM 809 O O . PHE A 1 103 ? 10.680 -3.372 -2.534 1.00 84.75 103 PHE A O 1
ATOM 816 N N . PRO A 1 104 ? 8.664 -3.531 -1.562 1.00 82.75 104 PRO A N 1
ATOM 817 C CA . PRO A 1 104 ? 8.885 -4.901 -1.133 1.00 82.75 104 PRO A CA 1
ATOM 818 C C . PRO A 1 104 ? 9.082 -5.830 -2.337 1.00 82.75 104 PRO A C 1
ATOM 820 O O . PRO A 1 104 ? 8.468 -5.625 -3.388 1.00 82.75 104 PRO A O 1
ATOM 823 N N . MET A 1 105 ? 9.904 -6.872 -2.195 1.00 79.75 105 MET A N 1
ATOM 824 C CA . MET A 1 105 ? 10.170 -7.803 -3.301 1.00 79.75 105 MET A CA 1
ATOM 825 C C . MET A 1 105 ? 8.895 -8.476 -3.828 1.00 79.75 105 MET A C 1
ATOM 827 O O . MET A 1 105 ? 8.754 -8.678 -5.033 1.00 79.75 105 MET A O 1
ATOM 831 N N . ASP A 1 106 ? 7.949 -8.784 -2.942 1.00 79.31 106 ASP A N 1
ATOM 832 C CA . ASP A 1 106 ? 6.632 -9.316 -3.287 1.00 79.31 106 ASP A CA 1
ATOM 833 C C . ASP A 1 106 ? 5.798 -8.321 -4.101 1.00 79.31 106 ASP A C 1
ATOM 835 O O . ASP A 1 106 ? 5.139 -8.729 -5.054 1.00 79.31 106 ASP A O 1
ATOM 839 N N . LEU A 1 107 ? 5.886 -7.019 -3.805 1.00 83.81 107 LEU A N 1
ATOM 840 C CA . LEU A 1 107 ? 5.207 -5.983 -4.585 1.00 83.81 107 LEU A CA 1
ATOM 841 C C . LEU A 1 107 ? 5.789 -5.870 -6.001 1.00 83.81 107 LEU A C 1
ATOM 843 O O . LEU A 1 107 ? 5.036 -5.849 -6.975 1.00 83.81 107 LEU A O 1
ATOM 847 N N . THR A 1 108 ? 7.118 -5.825 -6.118 1.00 83.19 108 THR A N 1
ATOM 848 C CA . THR A 1 108 ? 7.813 -5.823 -7.416 1.00 83.19 108 THR A CA 1
ATOM 849 C C . THR A 1 108 ? 7.453 -7.069 -8.221 1.00 83.19 108 THR A C 1
ATOM 851 O O . THR A 1 108 ? 7.141 -6.977 -9.409 1.00 83.19 108 THR A O 1
ATOM 854 N N . GLY A 1 109 ? 7.427 -8.227 -7.556 1.00 79.50 109 GLY A N 1
ATOM 855 C CA . GLY A 1 109 ? 6.990 -9.485 -8.144 1.00 79.50 109 GLY A CA 1
ATOM 856 C C . GLY A 1 109 ? 5.555 -9.413 -8.659 1.00 79.50 109 GLY A C 1
ATOM 857 O O . GLY A 1 109 ? 5.323 -9.748 -9.815 1.00 79.50 109 GLY A O 1
ATOM 858 N N . ASP A 1 110 ? 4.604 -8.951 -7.842 1.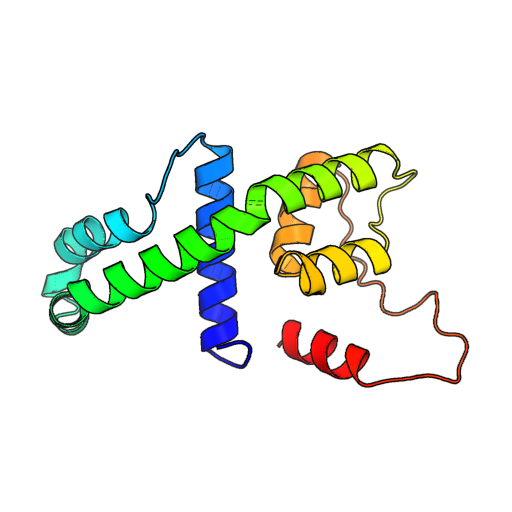00 81.44 110 ASP A N 1
ATOM 859 C CA . ASP A 1 110 ? 3.191 -8.791 -8.215 1.00 81.44 110 ASP A CA 1
ATOM 860 C C . ASP A 1 110 ? 3.026 -7.919 -9.468 1.00 81.44 110 ASP A C 1
ATOM 862 O O . ASP A 1 110 ? 2.355 -8.326 -10.419 1.00 81.44 110 ASP A O 1
ATOM 866 N N . ILE A 1 111 ? 3.687 -6.758 -9.512 1.00 80.56 111 ILE A N 1
ATOM 867 C CA . ILE A 1 111 ? 3.611 -5.841 -10.657 1.00 80.56 111 ILE A CA 1
ATOM 868 C C . ILE A 1 111 ? 4.203 -6.483 -11.917 1.00 80.56 111 ILE A C 1
ATOM 870 O O . ILE A 1 111 ? 3.586 -6.445 -12.983 1.00 80.56 111 ILE A O 1
ATOM 874 N N . ALA A 1 112 ? 5.363 -7.127 -11.801 1.00 78.88 112 ALA A N 1
ATOM 875 C CA . ALA A 1 112 ? 6.024 -7.738 -12.943 1.00 78.88 112 ALA A CA 1
ATOM 876 C C . ALA A 1 112 ? 5.241 -8.931 -13.531 1.00 78.88 112 ALA A C 1
ATOM 878 O O . ALA A 1 112 ? 5.247 -9.113 -14.751 1.00 78.88 112 ALA A O 1
ATOM 879 N N . ARG A 1 113 ? 4.498 -9.720 -12.730 1.00 76.81 113 ARG A N 1
ATOM 880 C CA . ARG A 1 113 ? 3.626 -10.773 -13.313 1.00 76.81 113 ARG A CA 1
ATOM 881 C C . ARG A 1 113 ? 2.449 -10.209 -14.075 1.00 76.81 113 ARG A C 1
ATOM 883 O O . ARG A 1 113 ? 2.061 -10.796 -15.084 1.00 76.81 113 ARG A O 1
ATOM 890 N N . GLU A 1 114 ? 1.887 -9.106 -13.600 1.00 77.25 114 GLU A N 1
ATOM 891 C CA . GLU A 1 114 ? 0.776 -8.461 -14.288 1.00 77.25 114 GLU A CA 1
ATOM 892 C C . GLU A 1 114 ? 1.205 -7.883 -15.642 1.00 77.25 114 GLU A C 1
ATOM 894 O O . GLU A 1 114 ? 0.472 -8.039 -16.617 1.00 77.25 114 GLU A O 1
ATOM 899 N N . LEU A 1 115 ? 2.394 -7.277 -15.721 1.00 71.94 115 LEU A N 1
ATOM 900 C CA . LEU A 1 115 ? 2.891 -6.639 -16.943 1.00 71.94 115 LEU A CA 1
ATOM 901 C C . LEU A 1 115 ? 3.410 -7.641 -17.984 1.00 71.94 115 LEU A C 1
ATOM 903 O O . LEU A 1 115 ? 3.136 -7.486 -19.171 1.00 71.94 115 LEU A O 1
ATOM 907 N N . THR A 1 116 ? 4.130 -8.687 -17.570 1.00 63.00 116 THR A N 1
ATOM 908 C CA . THR A 1 116 ? 4.865 -9.548 -18.520 1.00 63.00 116 THR A CA 1
ATOM 909 C C . THR A 1 116 ? 4.176 -10.896 -18.794 1.00 63.00 116 THR A C 1
ATOM 911 O O . THR A 1 116 ? 4.666 -11.668 -19.614 1.00 63.00 116 THR A O 1
ATOM 914 N N . ARG A 1 117 ? 3.048 -11.227 -18.132 1.00 50.50 117 ARG A N 1
ATOM 915 C CA . ARG A 1 117 ? 2.296 -12.514 -18.230 1.00 50.50 117 ARG A CA 1
ATOM 916 C C . ARG A 1 117 ? 3.107 -13.811 -17.996 1.00 50.50 117 ARG A C 1
ATOM 918 O O . ARG A 1 117 ? 2.518 -14.885 -17.921 1.00 50.50 117 ARG A O 1
ATOM 925 N N . LEU A 1 118 ? 4.430 -13.740 -17.840 1.00 47.75 118 LEU A N 1
ATOM 926 C CA . LEU A 1 118 ? 5.367 -14.866 -17.773 1.00 47.75 118 LEU A CA 1
ATOM 927 C C . LEU A 1 118 ? 6.327 -14.732 -16.583 1.00 47.75 118 LEU A C 1
ATOM 929 O O . LEU A 1 118 ? 7.531 -14.930 -16.715 1.00 47.75 118 LEU A O 1
ATOM 933 N N . PHE A 1 119 ? 5.823 -14.396 -15.398 1.00 47.75 119 PHE A N 1
ATOM 934 C CA . PHE A 1 119 ? 6.672 -14.367 -14.208 1.00 47.75 119 PHE A CA 1
ATOM 935 C C . PHE A 1 119 ? 6.887 -15.788 -13.683 1.00 47.75 119 PHE A C 1
ATOM 937 O O . PHE A 1 119 ? 6.041 -16.349 -12.986 1.00 47.75 119 PHE A O 1
ATOM 944 N N . LYS A 1 120 ? 8.029 -16.393 -14.022 1.00 45.16 120 LYS A N 1
ATOM 945 C CA . LYS A 1 120 ? 8.543 -17.542 -13.271 1.00 45.16 120 LYS A CA 1
ATOM 946 C C . LYS A 1 120 ? 9.379 -16.993 -12.125 1.00 45.16 120 LYS A C 1
ATOM 948 O O . LYS A 1 120 ? 10.483 -16.507 -12.352 1.00 45.16 120 LYS A O 1
ATOM 953 N N . THR A 1 121 ? 8.870 -17.113 -10.903 1.00 42.66 121 THR A N 1
ATOM 954 C CA . THR A 1 121 ? 9.598 -16.834 -9.659 1.00 42.66 121 THR A CA 1
ATOM 955 C C . THR A 1 121 ? 10.743 -17.842 -9.482 1.00 42.66 121 THR A C 1
ATOM 957 O O . THR A 1 121 ? 10.699 -18.713 -8.621 1.00 42.66 121 THR A O 1
ATOM 960 N N . ARG A 1 122 ? 11.782 -17.792 -10.323 1.00 39.97 122 ARG A N 1
ATOM 961 C CA . ARG A 1 122 ? 13.090 -18.328 -9.941 1.00 39.97 122 ARG A CA 1
ATOM 962 C C . ARG A 1 122 ? 13.791 -17.198 -9.215 1.00 39.97 122 ARG A C 1
ATOM 964 O O . ARG A 1 122 ? 14.227 -16.241 -9.841 1.00 39.97 122 ARG A O 1
ATOM 971 N N . PHE A 1 123 ? 13.833 -17.310 -7.892 1.00 45.91 123 PHE A N 1
ATOM 972 C CA . PHE A 1 123 ? 14.695 -16.501 -7.041 1.00 45.91 123 PHE A CA 1
ATOM 973 C C . PHE A 1 123 ? 16.108 -16.483 -7.641 1.00 45.91 123 PHE A C 1
ATOM 975 O O . PHE A 1 123 ? 16.772 -17.517 -7.713 1.00 45.91 123 PHE A O 1
ATOM 982 N N . TYR A 1 124 ? 16.554 -15.320 -8.114 1.00 43.56 124 TYR A N 1
ATOM 983 C CA . TYR A 1 124 ? 17.937 -15.110 -8.525 1.00 43.56 124 TYR A CA 1
ATOM 984 C C . TYR A 1 124 ? 18.723 -14.609 -7.319 1.00 43.56 124 TYR A C 1
ATOM 986 O O . TYR A 1 124 ? 18.931 -13.415 -7.150 1.00 43.56 124 TYR A O 1
ATOM 994 N N . LEU A 1 125 ? 19.183 -15.553 -6.502 1.00 38.12 125 LEU A N 1
ATOM 995 C CA . LEU A 1 125 ? 20.359 -15.337 -5.656 1.00 38.12 125 LEU A CA 1
ATOM 996 C C . LEU A 1 125 ? 21.632 -15.915 -6.299 1.00 38.12 125 LEU A C 1
ATOM 998 O O . LEU A 1 125 ? 22.707 -15.849 -5.727 1.00 38.12 125 LEU A O 1
ATOM 1002 N N . ALA A 1 126 ? 21.555 -16.447 -7.524 1.00 38.62 126 ALA A N 1
ATOM 1003 C CA . ALA A 1 126 ? 22.674 -17.165 -8.124 1.00 38.62 126 ALA A CA 1
ATOM 1004 C C . ALA A 1 126 ? 22.816 -16.902 -9.628 1.00 38.62 126 ALA A C 1
ATOM 1006 O O . ALA A 1 126 ? 22.462 -17.755 -10.440 1.00 38.62 126 ALA A O 1
ATOM 1007 N N . ARG A 1 127 ? 23.358 -15.737 -10.016 1.00 35.47 127 ARG A N 1
ATOM 1008 C CA . ARG A 1 127 ? 24.205 -15.648 -11.231 1.00 35.47 127 ARG A CA 1
ATOM 1009 C C . ARG A 1 127 ? 25.093 -14.400 -11.339 1.00 35.47 127 ARG A C 1
ATOM 1011 O O . ARG A 1 127 ? 25.436 -14.012 -12.454 1.00 35.47 127 ARG A O 1
ATOM 1018 N N . LYS A 1 128 ? 25.476 -13.758 -10.230 1.00 40.25 128 LYS A N 1
ATOM 1019 C CA . LYS A 1 128 ? 26.511 -12.712 -10.287 1.00 40.25 128 LYS A CA 1
ATOM 1020 C C . LYS A 1 128 ? 27.233 -12.464 -8.966 1.00 40.25 128 LYS A C 1
ATOM 1022 O O . LYS A 1 128 ? 27.469 -11.326 -8.602 1.00 40.25 128 LYS A O 1
ATOM 1027 N N . LEU A 1 129 ? 27.598 -13.528 -8.264 1.00 37.69 129 LEU A N 1
ATOM 1028 C CA . LEU A 1 129 ? 28.646 -13.433 -7.257 1.00 37.69 129 LEU A CA 1
ATOM 1029 C C . LEU A 1 129 ? 29.702 -14.460 -7.638 1.00 37.69 129 LEU A C 1
ATOM 1031 O O . LEU A 1 129 ? 29.637 -15.629 -7.270 1.00 37.69 129 LEU A O 1
ATOM 1035 N N . GLY A 1 130 ? 30.628 -14.005 -8.487 1.00 35.28 130 GLY A N 1
ATOM 1036 C CA . GLY A 1 130 ? 32.002 -14.433 -8.304 1.00 35.28 130 GLY A CA 1
ATOM 1037 C C . GLY A 1 130 ? 32.366 -14.048 -6.876 1.00 35.28 130 GLY A C 1
ATOM 1038 O O . GLY A 1 130 ? 32.121 -12.918 -6.460 1.00 35.28 130 GLY A O 1
ATOM 1039 N N . SER A 1 131 ? 32.794 -15.053 -6.132 1.00 45.81 131 SER A N 1
ATOM 1040 C CA . SER A 1 131 ? 33.439 -14.980 -4.830 1.00 45.81 131 SER A CA 1
ATOM 1041 C C . SER A 1 131 ? 34.286 -13.712 -4.695 1.00 45.81 131 SER A C 1
ATOM 1043 O O . SER A 1 131 ? 35.169 -13.505 -5.523 1.00 45.81 131 SER A O 1
ATOM 1045 N N . ASP A 1 132 ? 33.939 -12.849 -3.726 1.00 39.72 132 ASP A N 1
ATOM 1046 C CA . ASP A 1 132 ? 34.868 -12.304 -2.710 1.00 39.72 132 ASP A CA 1
ATOM 1047 C C . ASP A 1 132 ? 34.405 -11.014 -1.995 1.00 39.72 132 ASP A C 1
ATOM 1049 O O . ASP A 1 132 ? 35.068 -10.607 -1.053 1.00 39.72 132 ASP A O 1
ATOM 1053 N N . ASP A 1 133 ? 33.233 -10.437 -2.291 1.00 42.12 133 ASP A N 1
ATOM 1054 C CA . ASP A 1 133 ? 32.676 -9.319 -1.492 1.00 42.12 133 ASP A CA 1
ATOM 1055 C C . ASP A 1 133 ? 31.205 -9.566 -1.115 1.00 42.12 133 ASP A C 1
ATOM 1057 O O . ASP A 1 133 ? 30.261 -9.080 -1.742 1.00 42.12 133 ASP A O 1
ATOM 1061 N N . LEU A 1 134 ? 31.004 -10.377 -0.075 1.00 45.03 134 LEU A N 1
ATOM 1062 C CA . LEU A 1 134 ? 29.705 -10.610 0.563 1.00 45.03 134 LEU A CA 1
ATOM 1063 C C . LEU A 1 134 ? 29.498 -9.571 1.676 1.00 45.03 134 LEU A C 1
ATOM 1065 O O . LEU A 1 134 ? 29.633 -9.879 2.857 1.00 45.03 134 LEU A O 1
ATOM 1069 N N . ASP A 1 135 ? 29.215 -8.330 1.285 1.00 52.22 135 ASP A N 1
ATOM 1070 C CA . ASP A 1 135 ? 28.955 -7.229 2.218 1.00 52.22 135 ASP A CA 1
ATOM 1071 C C . ASP A 1 135 ? 27.471 -7.172 2.652 1.00 52.22 135 ASP A C 1
ATOM 1073 O O . ASP A 1 135 ? 26.575 -7.662 1.953 1.00 52.22 135 ASP A O 1
ATOM 1077 N N . ASP A 1 136 ? 27.242 -6.532 3.801 1.00 48.75 136 ASP A N 1
ATOM 1078 C CA . ASP A 1 136 ? 26.054 -6.245 4.641 1.00 48.75 136 ASP A CA 1
ATOM 1079 C C . ASP A 1 136 ? 24.665 -6.152 3.945 1.00 48.75 136 ASP A C 1
ATOM 1081 O O . ASP A 1 136 ? 23.602 -6.278 4.561 1.00 48.75 136 ASP A O 1
ATOM 1085 N N . LYS A 1 137 ? 24.641 -5.983 2.622 1.00 47.84 137 LYS A N 1
ATOM 1086 C CA . LYS A 1 137 ? 23.453 -5.947 1.755 1.00 47.84 137 LYS A CA 1
ATOM 1087 C C . LYS A 1 137 ? 22.737 -7.296 1.637 1.00 47.84 137 LYS A C 1
ATOM 1089 O O . LYS A 1 137 ? 21.515 -7.308 1.482 1.00 47.84 137 LYS A O 1
ATOM 1094 N N . GLN A 1 138 ? 23.455 -8.417 1.724 1.00 43.91 138 GLN A N 1
ATOM 1095 C CA . GLN A 1 138 ? 22.861 -9.756 1.600 1.00 43.91 138 GLN A CA 1
ATOM 1096 C C . GLN A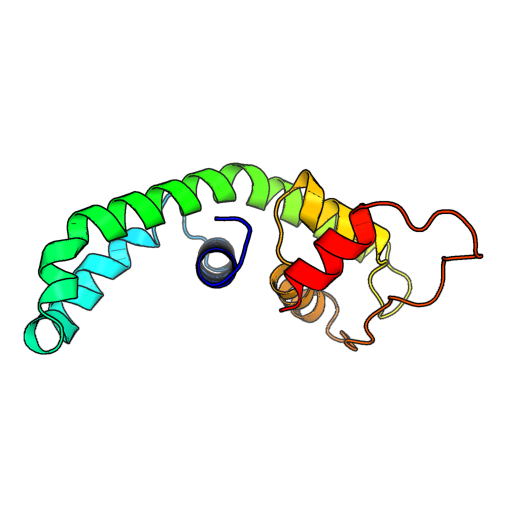 1 138 ? 22.038 -10.143 2.842 1.00 43.91 138 GLN A C 1
ATOM 1098 O O . GLN A 1 138 ? 20.951 -10.704 2.711 1.00 43.91 138 GLN A O 1
ATOM 1103 N N . LEU A 1 139 ? 22.480 -9.716 4.030 1.00 45.59 139 LEU A N 1
ATOM 1104 C CA . LEU A 1 139 ? 21.763 -9.911 5.294 1.00 45.59 139 LEU A CA 1
ATOM 1105 C C . LEU A 1 139 ? 20.423 -9.153 5.313 1.00 45.59 139 LEU A C 1
ATOM 1107 O O . LEU A 1 139 ? 19.402 -9.680 5.753 1.00 45.59 139 LEU A O 1
ATOM 1111 N N . ARG A 1 140 ? 20.398 -7.934 4.753 1.00 47.25 140 ARG A N 1
ATOM 1112 C CA . ARG A 1 140 ? 19.174 -7.119 4.626 1.00 47.25 140 ARG A CA 1
ATOM 1113 C C . ARG A 1 140 ? 18.161 -7.705 3.641 1.00 47.25 140 ARG A C 1
ATOM 1115 O O . ARG A 1 140 ? 16.965 -7.473 3.791 1.00 47.25 140 ARG A O 1
ATOM 1122 N N . LEU A 1 141 ? 18.631 -8.451 2.642 1.00 46.81 141 LEU A N 1
ATOM 1123 C CA . LEU A 1 141 ? 17.795 -9.142 1.657 1.00 46.81 141 LEU A CA 1
ATOM 1124 C C . LEU A 1 141 ? 17.179 -10.426 2.227 1.00 46.81 141 LEU A C 1
ATOM 1126 O O . LEU A 1 141 ? 15.999 -10.674 1.999 1.00 46.81 141 LEU A O 1
ATOM 1130 N N . GLU A 1 142 ? 17.929 -11.208 3.005 1.00 43.78 142 GLU A N 1
ATOM 1131 C CA . GLU A 1 142 ? 17.396 -12.404 3.676 1.00 43.78 142 GLU A CA 1
ATOM 1132 C C . GLU A 1 142 ? 16.385 -12.050 4.777 1.00 43.78 142 GLU A C 1
ATOM 1134 O O . GLU A 1 142 ? 15.341 -12.695 4.885 1.00 43.78 142 GLU A O 1
ATOM 1139 N N . GLN A 1 143 ? 16.614 -10.963 5.521 1.00 42.84 143 GLN A N 1
ATOM 1140 C CA . GLN A 1 143 ? 15.645 -10.449 6.497 1.00 42.84 143 GLN A CA 1
ATOM 1141 C C . GLN A 1 143 ? 14.380 -9.851 5.859 1.00 42.84 143 GLN A C 1
ATOM 1143 O O . GLN A 1 143 ? 13.352 -9.767 6.521 1.00 42.84 143 GLN A O 1
ATOM 1148 N N . ALA A 1 144 ? 14.418 -9.464 4.579 1.00 42.62 144 ALA A N 1
ATOM 1149 C CA . ALA A 1 144 ? 13.231 -9.018 3.844 1.00 42.62 144 ALA A CA 1
ATOM 1150 C C . ALA A 1 144 ? 12.346 -10.190 3.361 1.00 42.62 144 ALA A C 1
ATOM 1152 O O . ALA A 1 144 ? 11.217 -9.976 2.905 1.00 42.62 144 ALA A O 1
ATOM 1153 N N . ILE A 1 145 ? 12.856 -11.426 3.424 1.00 40.69 145 ILE A N 1
ATOM 1154 C CA . ILE A 1 145 ? 12.181 -12.638 2.938 1.00 40.69 145 ILE A CA 1
ATOM 1155 C C . ILE A 1 145 ? 11.432 -13.370 4.068 1.00 40.69 145 ILE A C 1
ATOM 1157 O O . ILE A 1 145 ? 10.402 -13.988 3.784 1.00 40.69 145 ILE A O 1
ATOM 1161 N N . LEU A 1 146 ? 11.887 -13.260 5.322 1.00 34.19 146 LEU A N 1
ATOM 1162 C CA . LEU A 1 146 ? 11.249 -13.832 6.523 1.00 34.19 146 LEU A CA 1
ATOM 1163 C C . LEU A 1 146 ? 10.325 -12.821 7.228 1.00 34.19 146 LEU A C 1
ATOM 1165 O O . LEU A 1 146 ? 9.245 -13.247 7.695 1.00 34.19 146 LEU A O 1
#

Mean predicted aligned error: 9.87 Å

Organism: NCBI:txid629263

Foldseek 3Di:
DCFDPVVVVLLVLLLVLLVCVVVVDDAQDPLVVLVVVCVVCCVVPVVSVVCSVVSSVVSNVSSVVLVVLVVVLLVLLVVQLVPDDDQDRDVVNLLCCCPPNVNQSVNSQVSSCVVPVRHDPPPPPDDDDPDDDPDPSVVSVVRSVD

Secondary structure (DSSP, 8-state):
--SHHHHHHHHHHHHHHHHHHHTT--S--GGGHHHHHHHHHTTT-HHHHHHHHHHHHHHHHHHHHHHHHHHHHHHHHHHHHHT--SS---HHHHHHHHHHH---HHHHHHHHHHHHS-------SSSS--SS---THHHHHHTTT-

Solvent-accessible surface area (backbone atoms only — not comparable to full-atom values): 8802 Å² total; per-residue (Å²): 95,93,55,70,73,42,30,56,52,51,51,54,51,53,47,53,51,52,52,39,49,74,74,65,56,75,80,88,56,74,32,65,50,52,61,58,50,36,72,76,42,22,89,86,36,58,66,54,53,76,39,39,76,57,52,34,52,53,43,40,50,54,46,56,60,44,56,74,29,45,64,61,43,50,54,49,51,53,52,61,55,70,74,49,91,74,58,71,83,57,57,68,59,55,47,47,35,32,76,76,42,64,38,47,71,68,51,54,48,55,53,47,32,71,75,64,77,48,64,62,88,67,84,72,89,78,88,83,73,76,90,86,80,92,55,80,65,59,62,59,53,56,62,72,73,112

InterPro domains:
  IPR018162 Alanine-tRNA ligase, class IIc, anti-codon-binding domain superfamily [SSF101353] (1-118)
  IPR018164 Alanyl-tRNA synthetase, class IIc, N-terminal [PF01411] (1-114)
  IPR018165 Alanyl-tRNA synthetase, class IIc, core domain [PS50860] (1-114)
  IPR050058 Alanine--tRNA ligase [PTHR11777] (1-114)

Nearest PDB structures (foldseek):
  3hxx-assembly1_A  TM=9.643E-01  e=6.235E-08  Escherichia coli K-12
  3hy0-assembly1_A  TM=9.660E-01  e=6.914E-08  Escherichia coli K-12
  3hy1-assembly2_B  TM=9.662E-01  e=7.668E-08  Escherichia coli K-12
  1riq-assembly1_A  TM=9.071E-01  e=2.271E-05  Aquifex aeolicus

Sequence (146 aa):
SNEGRGYVLR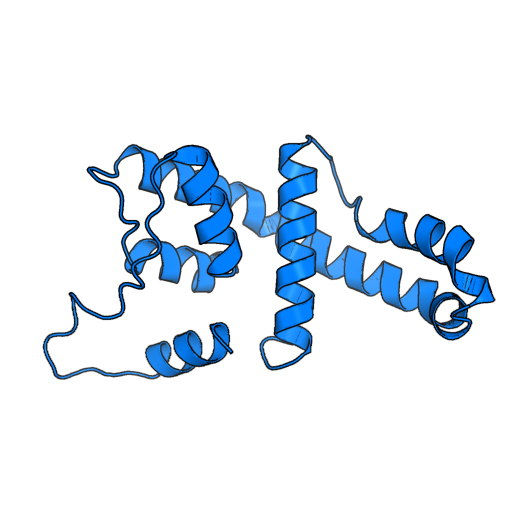RIIRRACRHGNKLGAKGSFFYQIVAALVAEMGSAFPELVQQQSHIERVLKGEEEQFAKTLEQGLKILEQDLADLKGTVVPGEVVFKLYDTYGFPMDLTGDIARELTRLFKTRFYLARKLGSDDLDDKQLRLEQAIL

Radius of gyration: 17.77 Å; Cα contacts (8 Å, |Δi|>4): 99; chains: 1; bounding box: 54×29×44 Å

pLDDT: mean 77.38, std 19.08, range [34.19, 97.25]